Protein AF-A0A090MBR5-F1 (afdb_monomer)

InterPro domains:
  IPR000033 LDLR class B repeat [SM00135] (37-83)
  IPR011042 Six-bladed beta-propeller, TolB-like [G3DSA:2.120.10.30] (7-115)

Organism: NCBI:txid2594811

Foldseek 3Di:
DDDDDADKDKDWALQCVPPLQRWIFIWIAGPVRHDIGTQDIGDLQRWAAWDDDPQKIKTKGQGSDQQAQQIFIWMAGPNNHPIDTPGGGPDPPRHRWHHKDADVVVRDIDTDHDDDPPDPD

Secondary structure (DSSP, 8-state):
-----PPEEEEEE--GGGTTS--EEEEEEETTS-S-EEEEEEETT-EEEEEEETTEEEEEE--SSTTSS--EEEEEETTS-S-EEEE-TT-TT-SS---EEEEGGGTEEEE----------

Sequence (121 aa):
MGSLSLPRLYILDTGLINFPNQQGRIVSCNTDGSDLRTIFDNMSTMPDGIAIHNNYMYWTNMGPTFKSNDGSIERSRLDGSERTTIVESGIIGVHTPKQITIAPKSGKIYCACFYWEHGAG

Solvent-accessible surface area (backbone atoms only — not comparable to full-atom values): 6736 Å² total; per-residue (Å²): 132,82,81,79,79,69,65,70,43,78,48,72,41,36,27,63,93,43,62,87,66,27,44,6,33,34,34,34,21,34,77,88,64,48,78,72,41,80,54,44,68,72,32,53,38,30,40,57,14,66,40,75,58,97,71,28,37,37,36,19,19,18,17,70,45,93,85,48,60,48,4,32,30,36,33,20,35,82,80,46,50,76,65,44,75,79,38,63,58,64,47,86,83,38,20,35,23,31,58,41,46,73,42,75,94,76,75,43,76,49,65,48,49,55,82,77,78,80,67,97,121

Nearest PDB structures (foldseek):
  8jxc-assembly1_A  TM=8.218E-01  e=1.592E-03  Rattus norvegicus
  1u8e-assembly1_B  TM=6.214E-01  e=8.667E-02  Homo sapiens
  2jid-assembly1_A  TM=6.140E-01  e=1.343E-01  Homo sapiens
  8ze6-assembly1_B  TM=6.071E-01  e=1.499E-01  Manis javanica
  7ado-assembly1_A  TM=5.298E-01  e=6.223E-01  Homo sapiens

Radius of gyration: 15.78 Å; Cα contacts (8 Å, |Δi|>4): 285; chains: 1; bounding box: 29×32×64 Å

Structure (mmCIF, N/CA/C/O backbone):
data_AF-A0A090MBR5-F1
#
_entry.id   AF-A0A090MBR5-F1
#
loop_
_atom_site.group_PDB
_atom_site.id
_atom_site.type_symbol
_atom_site.label_atom_id
_atom_site.label_alt_id
_atom_site.label_comp_id
_atom_site.label_asym_id
_atom_site.label_entity_id
_atom_site.label_seq_id
_atom_site.pdbx_PDB_ins_code
_atom_site.Cartn_x
_atom_site.Cartn_y
_atom_site.Cartn_z
_atom_site.occupancy
_atom_site.B_iso_or_equiv
_atom_site.auth_seq_id
_atom_site.auth_comp_id
_atom_site.auth_asym_id
_atom_site.auth_atom_id
_atom_site.pdbx_PDB_model_num
ATOM 1 N N . MET A 1 1 ? -16.594 3.084 31.411 1.00 41.38 1 MET A N 1
ATOM 2 C CA . MET A 1 1 ? -17.271 3.187 30.100 1.00 41.38 1 MET A CA 1
ATOM 3 C C . MET A 1 1 ? -16.180 3.249 29.051 1.00 41.38 1 MET A C 1
ATOM 5 O O . MET A 1 1 ? -15.381 4.174 29.099 1.00 41.38 1 MET A O 1
ATOM 9 N N . GLY A 1 2 ? -16.040 2.208 28.228 1.00 47.28 2 GLY A N 1
ATOM 10 C CA . GLY A 1 2 ? -14.987 2.150 27.213 1.00 47.28 2 GLY A CA 1
ATOM 11 C C . GLY A 1 2 ? -15.259 3.180 26.123 1.00 47.28 2 GLY A C 1
ATOM 12 O O . GLY A 1 2 ? -16.377 3.243 25.620 1.00 47.28 2 GLY A O 1
ATOM 13 N N . SER A 1 3 ? -14.257 3.996 25.799 1.00 57.16 3 SER A N 1
ATOM 14 C CA . SER A 1 3 ? -14.283 4.846 24.609 1.00 57.16 3 SER A CA 1
ATOM 15 C C . SER A 1 3 ? -14.593 3.967 23.397 1.00 57.16 3 SER A C 1
ATOM 17 O O . SER A 1 3 ? -13.886 2.988 23.146 1.00 57.16 3 SER A O 1
ATOM 19 N N . LEU A 1 4 ? -15.675 4.272 22.682 1.00 60.56 4 LEU A N 1
ATOM 20 C CA . LEU A 1 4 ? -15.938 3.656 21.389 1.00 60.56 4 LEU A CA 1
ATOM 21 C C . LEU A 1 4 ? -14.818 4.110 20.449 1.00 60.56 4 LEU A C 1
ATOM 23 O O . LEU A 1 4 ? -14.760 5.275 20.067 1.00 60.56 4 LEU A O 1
ATOM 27 N N . SER A 1 5 ? -13.910 3.195 20.105 1.00 68.19 5 SER A N 1
ATOM 28 C CA . SER A 1 5 ? -12.945 3.410 19.029 1.00 68.19 5 SER A CA 1
ATOM 29 C C . SER A 1 5 ? -13.719 3.738 17.757 1.00 68.19 5 SER A C 1
ATOM 31 O O . SER A 1 5 ? -14.416 2.871 17.226 1.00 68.19 5 SER A O 1
ATOM 33 N N . LEU A 1 6 ? -13.596 4.971 17.264 1.00 78.38 6 LEU A N 1
ATOM 34 C CA . LEU A 1 6 ? -14.148 5.332 15.966 1.00 78.38 6 LEU A CA 1
ATOM 35 C C . LEU A 1 6 ? -13.506 4.457 14.877 1.00 78.38 6 LEU A C 1
ATOM 37 O O . LEU A 1 6 ? -12.318 4.124 14.972 1.00 78.38 6 LEU A O 1
ATOM 41 N N . PRO A 1 7 ? -14.262 4.079 13.831 1.00 90.50 7 PRO A N 1
ATOM 42 C CA . PRO A 1 7 ? -13.669 3.506 12.634 1.00 90.50 7 PRO A CA 1
ATOM 43 C C . PRO A 1 7 ? -12.607 4.455 12.075 1.00 90.50 7 PRO A C 1
ATOM 45 O O . PRO A 1 7 ? -12.790 5.679 12.089 1.00 90.50 7 PRO A O 1
ATOM 48 N N . ARG A 1 8 ? -11.512 3.884 11.570 1.00 94.12 8 ARG A N 1
ATOM 49 C CA . ARG A 1 8 ? -10.415 4.648 10.973 1.00 94.12 8 ARG A CA 1
ATOM 50 C C . ARG A 1 8 ? -10.489 4.621 9.451 1.00 94.12 8 ARG A C 1
ATOM 52 O O . ARG A 1 8 ? -10.763 3.579 8.858 1.00 94.12 8 ARG A O 1
ATOM 59 N N . LEU A 1 9 ? -10.213 5.763 8.836 1.00 96.56 9 LEU A N 1
ATOM 60 C CA . LEU A 1 9 ? -9.909 5.893 7.417 1.00 96.56 9 LEU A CA 1
ATOM 61 C C . LEU A 1 9 ? -8.429 5.588 7.197 1.00 96.56 9 LEU A C 1
ATOM 63 O O . LEU A 1 9 ? -7.598 5.958 8.023 1.00 96.56 9 LEU A O 1
ATOM 67 N N . TYR A 1 10 ? -8.112 4.957 6.070 1.00 97.69 10 TYR A N 1
ATOM 68 C CA . TYR A 1 10 ? -6.746 4.753 5.595 1.00 97.69 10 TYR A CA 1
ATOM 69 C C . TYR A 1 10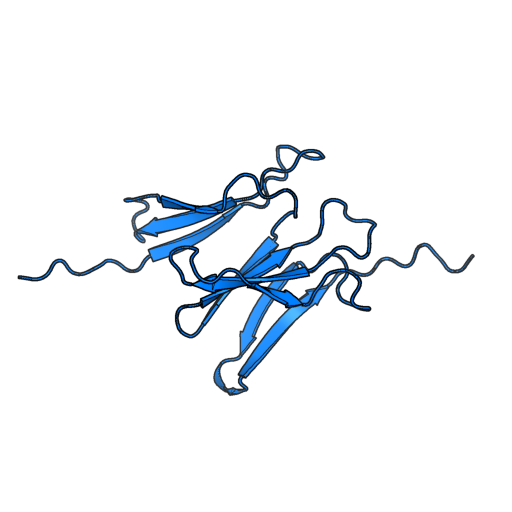 ? -6.614 5.453 4.253 1.00 97.69 10 TYR A C 1
ATOM 71 O O . TYR A 1 10 ? -7.416 5.222 3.349 1.00 97.69 10 TYR A O 1
ATOM 79 N N . ILE A 1 11 ? -5.636 6.342 4.157 1.00 98.12 11 ILE A N 1
ATOM 80 C CA . ILE A 1 11 ? -5.432 7.224 3.016 1.00 98.12 11 ILE A CA 1
ATOM 81 C C . ILE A 1 11 ? -4.040 6.938 2.478 1.00 98.12 11 ILE A C 1
ATOM 83 O O . ILE A 1 11 ? -3.061 6.962 3.225 1.00 98.12 11 ILE A O 1
ATOM 87 N N . LEU A 1 12 ? -3.973 6.667 1.183 1.00 98.56 12 LEU A N 1
ATOM 88 C CA . LEU A 1 12 ? -2.734 6.480 0.453 1.00 98.56 12 LEU A CA 1
ATOM 89 C C . LEU A 1 12 ? -2.518 7.711 -0.431 1.00 98.56 12 LEU A C 1
ATOM 91 O O . LEU A 1 12 ? -3.398 8.111 -1.191 1.00 98.56 12 LEU A O 1
ATOM 95 N N . ASP A 1 13 ? -1.351 8.321 -0.281 1.00 97.50 13 ASP A N 1
ATOM 96 C CA . ASP A 1 13 ? -0.867 9.449 -1.068 1.00 97.50 13 ASP A CA 1
ATOM 97 C C . ASP A 1 13 ? 0.312 8.956 -1.909 1.00 97.50 13 ASP A C 1
ATOM 99 O O . ASP A 1 13 ? 1.331 8.532 -1.367 1.00 97.50 13 ASP A O 1
ATOM 103 N N . THR A 1 14 ? 0.187 8.986 -3.235 1.00 97.00 14 THR A N 1
ATOM 104 C CA . THR A 1 14 ? 1.252 8.537 -4.145 1.00 97.00 14 THR A CA 1
ATOM 105 C C . THR A 1 14 ? 2.490 9.441 -4.086 1.00 97.00 14 THR A C 1
ATOM 107 O O . THR A 1 14 ? 3.578 9.027 -4.485 1.00 97.00 14 THR A O 1
ATOM 110 N N . GLY A 1 15 ? 2.360 10.681 -3.599 1.00 96.19 15 GLY A N 1
ATOM 111 C CA . GLY A 1 15 ? 3.475 11.623 -3.496 1.00 96.19 15 GLY A CA 1
ATOM 112 C C . GLY A 1 15 ? 3.959 12.165 -4.846 1.00 96.19 15 GLY A C 1
ATOM 113 O O . GLY A 1 15 ? 5.089 12.648 -4.943 1.00 96.19 15 GLY A O 1
ATOM 114 N N . LEU A 1 16 ? 3.120 12.102 -5.892 1.00 94.12 16 LEU A N 1
ATOM 115 C CA . LEU A 1 16 ? 3.464 12.523 -7.262 1.00 94.12 16 LEU A CA 1
ATOM 116 C C . LEU A 1 16 ? 3.797 14.008 -7.392 1.00 94.12 16 LEU A C 1
ATOM 118 O O . LEU A 1 16 ? 4.475 14.389 -8.342 1.00 94.12 16 LEU A O 1
ATOM 122 N N . ILE A 1 17 ? 3.371 14.840 -6.440 1.00 94.69 17 ILE A N 1
ATOM 123 C CA . ILE A 1 17 ? 3.723 16.265 -6.421 1.00 94.69 17 ILE A CA 1
ATOM 124 C C . ILE A 1 17 ? 5.246 16.488 -6.400 1.00 94.69 17 ILE A C 1
ATOM 126 O O . ILE A 1 17 ? 5.717 17.519 -6.867 1.00 94.69 17 ILE A O 1
ATOM 130 N N . ASN A 1 18 ? 6.013 15.503 -5.916 1.00 92.56 18 ASN A N 1
ATOM 131 C CA . ASN A 1 18 ? 7.472 15.549 -5.836 1.00 92.56 18 ASN A CA 1
ATOM 132 C C . ASN A 1 18 ? 8.178 14.780 -6.970 1.00 92.56 18 ASN A C 1
ATOM 134 O O . ASN A 1 18 ? 9.385 14.567 -6.891 1.00 92.56 18 ASN A O 1
ATOM 138 N N . PHE A 1 19 ? 7.468 14.330 -8.012 1.00 90.94 19 PHE A N 1
ATOM 139 C CA . PHE A 1 19 ? 8.058 13.557 -9.113 1.00 90.94 19 PHE A CA 1
ATOM 140 C C . PHE A 1 19 ? 9.244 14.305 -9.768 1.00 90.94 19 PHE A C 1
ATOM 142 O O . PHE A 1 19 ? 9.105 15.490 -10.076 1.00 90.94 19 PHE A O 1
ATOM 149 N N . PRO A 1 20 ? 10.403 13.654 -10.019 1.00 91.25 20 PRO A N 1
ATOM 150 C CA . PRO A 1 20 ? 10.676 12.211 -9.935 1.00 91.25 20 PRO A CA 1
ATOM 151 C C . PRO A 1 20 ? 11.173 11.715 -8.563 1.00 91.25 20 PRO A C 1
ATOM 153 O O . PRO A 1 20 ? 11.555 10.561 -8.448 1.00 91.25 20 PRO A O 1
ATOM 156 N N . ASN A 1 21 ? 11.188 12.562 -7.533 1.00 93.94 21 ASN A N 1
ATOM 157 C CA . ASN A 1 21 ? 11.560 12.213 -6.157 1.00 93.94 21 ASN A CA 1
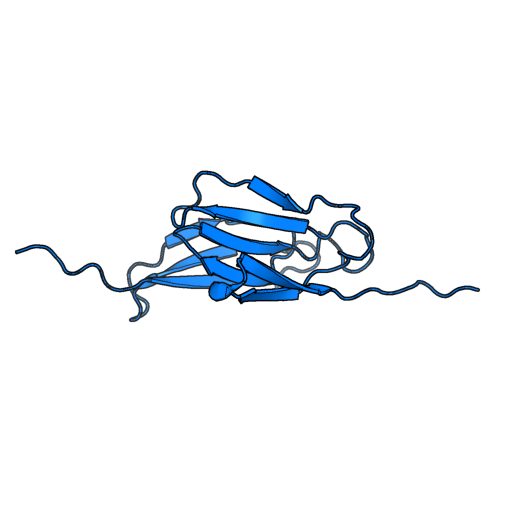ATOM 158 C C . ASN A 1 21 ? 10.298 12.008 -5.305 1.00 93.94 21 ASN A C 1
ATOM 160 O O . ASN A 1 21 ? 10.070 12.713 -4.315 1.00 93.94 21 ASN A O 1
ATOM 164 N N . GLN A 1 22 ? 9.430 11.098 -5.747 1.00 95.06 22 GLN A N 1
ATOM 165 C CA . GLN A 1 22 ? 8.136 10.855 -5.117 1.00 95.06 22 GLN A CA 1
ATOM 166 C C . GLN A 1 22 ? 8.342 10.433 -3.659 1.00 95.06 22 GLN A C 1
ATOM 168 O O . GLN A 1 22 ? 9.247 9.670 -3.327 1.00 95.06 22 GLN A O 1
AT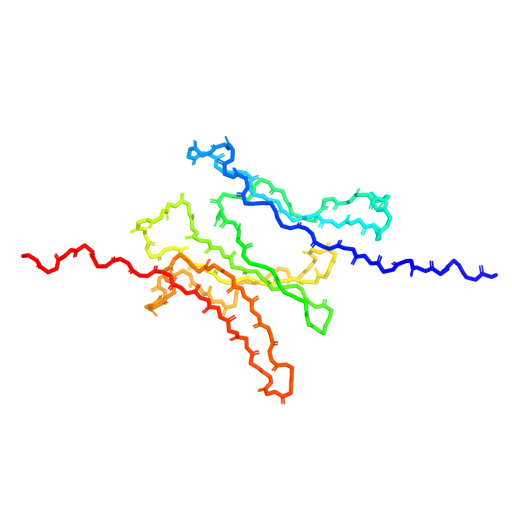OM 173 N N . GLN A 1 23 ? 7.484 10.952 -2.790 1.00 96.50 23 GLN A N 1
ATOM 174 C CA . GLN A 1 23 ? 7.493 10.673 -1.355 1.00 96.50 23 GLN A CA 1
ATOM 175 C C . GLN A 1 23 ? 6.087 10.235 -0.970 1.00 96.50 23 GLN A C 1
ATOM 177 O O . GLN A 1 23 ? 5.311 11.004 -0.405 1.00 96.50 23 GLN A O 1
ATOM 182 N N . GLY A 1 24 ? 5.728 9.027 -1.398 1.00 97.69 24 GLY A N 1
ATOM 183 C CA . GLY A 1 24 ? 4.430 8.436 -1.113 1.00 97.69 24 GLY A CA 1
ATOM 184 C C . GLY A 1 24 ? 4.270 8.117 0.369 1.00 97.69 24 GLY A C 1
ATOM 185 O O . GLY A 1 24 ? 5.250 7.950 1.100 1.00 97.69 24 GLY A O 1
ATOM 186 N N . ARG A 1 25 ? 3.023 8.063 0.830 1.00 98.38 25 ARG A N 1
ATOM 187 C CA . ARG A 1 25 ? 2.683 7.899 2.244 1.00 98.38 25 ARG A CA 1
ATOM 188 C C . ARG A 1 25 ? 1.406 7.098 2.403 1.00 98.38 25 ARG A C 1
ATOM 190 O O . ARG A 1 25 ? 0.506 7.166 1.569 1.00 98.38 25 ARG A O 1
ATOM 197 N N . ILE A 1 26 ? 1.303 6.402 3.527 1.00 98.62 26 ILE A N 1
ATOM 198 C CA . ILE A 1 26 ? 0.053 5.810 3.996 1.00 98.62 26 ILE A CA 1
ATOM 199 C C . ILE A 1 26 ? -0.211 6.365 5.392 1.00 98.62 26 ILE A C 1
ATOM 201 O O . ILE A 1 26 ? 0.616 6.232 6.298 1.00 98.62 26 ILE A O 1
ATOM 205 N N . VAL A 1 27 ? -1.367 6.995 5.565 1.00 98.56 27 VAL A N 1
ATOM 206 C CA . VAL A 1 27 ? -1.798 7.613 6.823 1.00 98.56 27 VAL A CA 1
ATOM 207 C C . VAL A 1 27 ? -3.160 7.065 7.243 1.00 98.56 27 VAL A C 1
ATOM 209 O O . VAL A 1 27 ? -3.912 6.540 6.423 1.00 98.56 27 VAL A O 1
ATOM 212 N N . SER A 1 28 ? -3.498 7.192 8.525 1.00 98.00 28 SER A N 1
ATOM 213 C CA . SER A 1 28 ? -4.843 6.907 9.026 1.00 98.00 28 SER A CA 1
ATOM 214 C C . SER A 1 28 ? -5.369 8.018 9.913 1.00 98.00 28 SER A C 1
ATOM 216 O O . SER A 1 28 ? -4.613 8.625 10.662 1.00 98.00 28 SER A O 1
ATOM 218 N N . CYS A 1 29 ? -6.671 8.242 9.894 1.00 97.38 29 CYS A N 1
ATOM 219 C CA . CYS A 1 29 ? -7.353 9.162 10.799 1.00 97.38 29 CYS A CA 1
ATOM 220 C C . CYS A 1 29 ? -8.697 8.568 11.217 1.00 97.38 29 CYS A C 1
ATOM 222 O O . CYS A 1 29 ? -9.138 7.555 10.672 1.00 97.38 29 CYS A O 1
ATOM 224 N N . ASN A 1 30 ? -9.356 9.175 12.194 1.00 96.62 30 ASN A N 1
ATOM 225 C CA . ASN A 1 30 ? -10.759 8.895 12.461 1.00 96.62 30 ASN A CA 1
ATOM 226 C C . ASN A 1 30 ? -11.623 9.326 11.265 1.00 96.62 30 ASN A C 1
ATOM 228 O O . ASN A 1 30 ? -11.225 10.146 10.439 1.00 96.62 30 ASN A O 1
ATOM 232 N N . THR A 1 31 ? -12.836 8.786 11.179 1.00 95.31 31 THR A N 1
ATOM 233 C CA . THR A 1 31 ? -13.796 9.110 10.105 1.00 95.31 31 THR A CA 1
ATOM 234 C C . THR A 1 31 ? -14.251 10.572 10.071 1.00 95.31 31 THR A C 1
ATOM 236 O O . THR A 1 31 ? -14.736 11.022 9.039 1.00 95.31 31 THR A O 1
ATOM 239 N N . ASP A 1 32 ? -14.048 11.326 11.152 1.00 94.31 32 ASP A N 1
ATOM 240 C CA . ASP A 1 32 ? -14.253 12.779 11.221 1.00 94.31 32 ASP A CA 1
ATOM 241 C C . ASP A 1 32 ? -13.000 13.599 10.838 1.00 94.31 32 ASP A C 1
ATOM 243 O O . ASP A 1 32 ? -13.017 14.826 10.897 1.00 94.31 32 ASP A O 1
ATOM 247 N N . GLY A 1 33 ? -11.907 12.932 10.451 1.00 95.38 33 GLY A N 1
ATOM 248 C CA . GLY A 1 33 ? -10.626 13.542 10.096 1.00 95.38 33 GLY A CA 1
ATOM 249 C C . GLY A 1 33 ? -9.681 13.805 11.275 1.00 95.38 33 GLY A C 1
ATOM 250 O O . GLY A 1 33 ? -8.539 14.202 11.047 1.00 95.38 33 GLY A O 1
ATOM 251 N N . SER A 1 34 ? -10.103 13.570 12.521 1.00 96.00 34 SER A N 1
ATOM 252 C CA . SER A 1 34 ? -9.255 13.743 13.710 1.00 96.00 34 SER A CA 1
ATOM 253 C C . SER A 1 34 ? -8.229 12.612 13.882 1.00 96.00 34 SER A C 1
ATOM 255 O O . SER A 1 34 ? -8.311 11.574 13.227 1.00 96.00 34 SER A O 1
ATOM 257 N N . ASP A 1 35 ? -7.252 12.795 14.781 1.00 95.75 35 ASP A N 1
ATOM 258 C CA . ASP A 1 35 ? -6.253 11.767 15.132 1.00 95.75 35 ASP A CA 1
ATOM 259 C C . ASP A 1 35 ? -5.505 11.200 13.907 1.00 95.75 35 ASP A C 1
ATOM 261 O O . ASP A 1 35 ? -5.426 9.985 13.708 1.00 95.75 35 ASP A O 1
ATOM 265 N N . LEU A 1 36 ? -4.987 12.094 13.056 1.00 97.44 36 LEU A N 1
ATOM 266 C CA . LEU A 1 36 ? -4.156 11.733 11.909 1.00 97.44 36 LEU A CA 1
ATOM 267 C C . LEU A 1 36 ? -2.835 11.107 12.381 1.00 97.44 36 LEU A C 1
ATOM 269 O O . LEU A 1 36 ? -2.100 11.691 13.175 1.00 97.44 36 LEU A O 1
ATOM 273 N N . ARG A 1 37 ? -2.519 9.927 11.854 1.00 97.50 37 ARG A N 1
ATOM 274 C CA . ARG A 1 37 ? -1.325 9.144 12.168 1.00 97.50 37 ARG A CA 1
ATOM 275 C C . ARG A 1 37 ? -0.655 8.687 10.888 1.00 97.50 37 ARG A C 1
ATOM 277 O O . ARG A 1 37 ? -1.293 8.064 10.039 1.00 97.50 37 ARG A O 1
ATOM 284 N N . THR A 1 38 ? 0.639 8.940 10.783 1.00 98.38 38 THR A N 1
ATOM 285 C CA . THR A 1 38 ? 1.468 8.389 9.713 1.00 98.38 38 THR A CA 1
ATOM 286 C C . THR A 1 38 ? 1.773 6.927 10.003 1.00 98.38 38 THR A C 1
ATOM 288 O O . THR A 1 38 ? 2.208 6.603 11.106 1.00 98.38 38 THR A O 1
ATOM 291 N N . ILE A 1 39 ? 1.536 6.050 9.025 1.00 98.50 39 ILE A N 1
ATOM 292 C CA . ILE A 1 39 ? 1.879 4.626 9.117 1.00 98.50 39 ILE A CA 1
ATOM 293 C C . ILE A 1 39 ? 3.147 4.344 8.312 1.00 98.50 39 ILE A C 1
ATOM 295 O O . ILE A 1 39 ? 4.094 3.756 8.826 1.00 98.50 39 ILE A O 1
ATOM 299 N N . PHE A 1 40 ? 3.183 4.827 7.070 1.00 98.56 40 PHE A N 1
ATOM 300 C CA . PHE A 1 40 ? 4.375 4.827 6.229 1.00 98.56 40 PHE A CA 1
ATOM 301 C C . PHE A 1 40 ? 4.591 6.213 5.630 1.00 98.56 40 PHE A C 1
ATOM 303 O O . PHE A 1 40 ? 3.630 6.895 5.271 1.00 98.56 40 PHE A O 1
ATOM 310 N N . ASP A 1 41 ? 5.856 6.604 5.514 1.00 97.88 41 ASP A N 1
ATOM 311 C CA . ASP A 1 41 ? 6.286 7.894 4.979 1.00 97.88 41 ASP A CA 1
ATOM 312 C C . ASP A 1 41 ? 7.461 7.711 4.010 1.00 97.88 41 ASP A C 1
ATOM 314 O O . ASP A 1 41 ? 8.119 6.667 4.028 1.00 97.88 41 ASP A O 1
ATOM 318 N N . ASN A 1 42 ? 7.746 8.733 3.199 1.00 96.75 42 ASN A N 1
ATOM 319 C CA . ASN A 1 42 ? 8.894 8.800 2.288 1.00 96.75 42 ASN A CA 1
ATOM 320 C C . ASN A 1 42 ? 9.039 7.576 1.361 1.00 96.75 42 ASN A C 1
ATOM 322 O O . ASN A 1 42 ? 10.145 7.112 1.082 1.00 96.75 42 ASN A O 1
ATOM 326 N N . MET A 1 43 ? 7.922 7.027 0.881 1.00 97.19 43 MET A N 1
ATOM 327 C CA . MET A 1 43 ? 7.916 5.866 -0.007 1.00 97.19 43 MET A CA 1
ATOM 328 C C . MET A 1 43 ? 8.283 6.285 -1.435 1.00 97.19 43 MET A C 1
ATOM 330 O O . MET A 1 43 ? 7.500 6.941 -2.120 1.00 97.19 43 MET A O 1
ATOM 334 N N . SER A 1 44 ? 9.445 5.847 -1.915 1.00 95.81 44 SER A N 1
ATOM 335 C CA . SER A 1 44 ? 9.913 6.081 -3.292 1.00 95.81 44 SER A CA 1
ATOM 336 C C . SER A 1 44 ? 9.314 5.118 -4.325 1.00 95.81 44 SER A C 1
ATOM 338 O O . SER A 1 44 ? 9.623 5.190 -5.509 1.00 95.81 44 SER A O 1
ATOM 340 N N . THR A 1 45 ? 8.461 4.193 -3.886 1.00 95.56 45 THR A N 1
ATOM 341 C CA . THR A 1 45 ? 7.886 3.115 -4.704 1.00 95.56 45 THR A CA 1
ATOM 342 C C . THR A 1 45 ? 6.585 3.505 -5.401 1.00 95.56 45 THR A C 1
ATOM 344 O O . THR A 1 45 ? 5.979 2.667 -6.069 1.00 95.56 45 THR A O 1
ATOM 347 N N . MET A 1 46 ? 6.159 4.764 -5.242 1.00 96.31 46 MET A N 1
ATOM 348 C CA . MET A 1 46 ? 4.965 5.327 -5.867 1.00 96.31 46 MET A CA 1
ATOM 349 C C . MET A 1 46 ? 3.714 4.466 -5.582 1.00 96.31 46 MET A C 1
ATOM 351 O O . MET A 1 46 ? 3.176 3.826 -6.493 1.00 96.31 46 MET A O 1
ATOM 355 N N . PRO A 1 47 ? 3.276 4.391 -4.307 1.00 97.62 47 PRO A N 1
ATOM 356 C CA . PRO A 1 47 ? 2.110 3.600 -3.930 1.00 97.62 47 PRO A CA 1
ATOM 357 C C . PRO A 1 47 ? 0.848 4.145 -4.619 1.00 97.62 47 PRO A C 1
ATOM 359 O O . PRO A 1 47 ? 0.709 5.361 -4.750 1.00 97.62 47 PRO A O 1
ATOM 362 N N . ASP A 1 48 ? -0.078 3.285 -5.054 1.00 97.00 48 ASP A N 1
ATOM 363 C CA . ASP A 1 48 ? -1.286 3.703 -5.802 1.00 97.00 48 ASP A CA 1
ATOM 364 C C . ASP A 1 48 ? -2.586 3.192 -5.147 1.00 97.00 48 ASP A C 1
ATOM 366 O O . ASP A 1 48 ? -3.263 3.922 -4.422 1.00 97.00 48 ASP A O 1
ATOM 370 N N . GLY A 1 49 ? -2.928 1.917 -5.334 1.00 97.62 49 GLY A N 1
ATOM 371 C CA . GLY A 1 49 ? -4.144 1.331 -4.770 1.00 97.62 49 GLY A CA 1
ATOM 372 C C . GLY A 1 49 ? -3.933 0.794 -3.356 1.00 97.62 49 GLY A C 1
ATOM 373 O O . GLY A 1 49 ? -2.895 0.198 -3.089 1.00 97.62 49 GLY A O 1
ATOM 374 N N . ILE A 1 50 ? -4.942 0.901 -2.480 1.00 98.38 50 ILE A N 1
ATOM 375 C CA . ILE A 1 50 ? -4.971 0.260 -1.151 1.00 98.38 50 ILE A CA 1
ATOM 376 C C . ILE A 1 50 ? -6.299 -0.471 -0.901 1.00 98.38 50 ILE A C 1
ATOM 378 O O . ILE A 1 50 ? -7.368 0.009 -1.276 1.00 98.38 50 ILE A O 1
ATOM 382 N N . ALA A 1 51 ? -6.244 -1.625 -0.237 1.00 97.88 51 ALA A N 1
ATOM 383 C CA . ALA A 1 51 ? -7.410 -2.367 0.235 1.00 97.88 51 ALA A CA 1
ATOM 384 C C . ALA A 1 51 ? -7.142 -3.027 1.597 1.00 97.88 51 ALA A C 1
ATOM 386 O O . ALA A 1 51 ? -6.006 -3.368 1.916 1.00 97.88 51 ALA A O 1
ATOM 387 N N . ILE A 1 52 ? -8.190 -3.234 2.401 1.00 96.56 52 ILE A N 1
ATOM 388 C CA . ILE A 1 52 ? -8.088 -3.831 3.743 1.00 96.56 52 ILE A CA 1
ATOM 389 C C . ILE A 1 52 ? -8.862 -5.145 3.804 1.00 96.56 52 ILE A C 1
ATOM 391 O O . ILE A 1 52 ? -10.022 -5.217 3.396 1.00 96.56 52 ILE A O 1
ATOM 395 N N . HIS A 1 53 ? -8.240 -6.181 4.366 1.00 95.75 53 HIS A N 1
ATOM 396 C CA . HIS A 1 53 ? -8.891 -7.456 4.659 1.00 95.75 53 HIS A CA 1
ATOM 397 C C . HIS A 1 53 ? -8.216 -8.166 5.835 1.00 95.75 53 HIS A C 1
ATOM 399 O O . HIS A 1 53 ? -6.991 -8.230 5.905 1.00 95.75 53 HIS A O 1
ATOM 405 N N . ASN A 1 54 ? -9.018 -8.716 6.754 1.00 93.62 54 ASN A N 1
ATOM 406 C CA . ASN A 1 54 ? -8.564 -9.476 7.928 1.00 93.62 54 ASN A CA 1
ATOM 407 C C . ASN A 1 54 ? -7.440 -8.785 8.727 1.00 93.62 54 ASN A C 1
ATOM 409 O O . ASN A 1 54 ? -6.448 -9.416 9.076 1.00 93.62 54 ASN A O 1
ATOM 413 N N . ASN A 1 55 ? -7.600 -7.488 9.017 1.00 94.31 55 ASN A N 1
ATOM 414 C CA . ASN A 1 55 ? -6.638 -6.673 9.777 1.00 94.31 55 ASN A CA 1
ATOM 415 C C . ASN A 1 55 ? -5.268 -6.457 9.095 1.00 94.31 55 ASN A C 1
ATOM 417 O O . ASN A 1 55 ? -4.311 -6.033 9.746 1.00 94.31 55 ASN A O 1
ATOM 421 N N . TYR A 1 56 ? -5.188 -6.697 7.786 1.00 97.31 56 TYR A N 1
ATOM 422 C CA . TYR A 1 56 ? -4.066 -6.297 6.944 1.00 97.31 56 TYR A CA 1
ATOM 423 C C . TYR A 1 56 ? -4.517 -5.249 5.930 1.00 97.31 56 TYR A C 1
ATOM 425 O O . TYR A 1 56 ? -5.619 -5.339 5.381 1.00 97.31 56 TYR A O 1
ATOM 433 N N . MET A 1 57 ? -3.644 -4.284 5.663 1.00 98.06 57 MET A N 1
ATOM 434 C CA . MET A 1 57 ? -3.701 -3.453 4.468 1.00 98.06 57 MET A CA 1
ATOM 435 C C . MET A 1 57 ? -2.814 -4.058 3.386 1.00 98.06 57 MET A C 1
ATOM 437 O O . MET A 1 57 ? -1.751 -4.596 3.682 1.00 98.06 57 MET A O 1
ATOM 441 N N . TYR A 1 58 ? -3.270 -3.955 2.147 1.00 98.44 58 TYR A N 1
ATOM 442 C CA . TYR A 1 58 ? -2.598 -4.399 0.936 1.00 98.44 58 TYR A CA 1
ATOM 443 C C . TYR A 1 58 ? -2.524 -3.205 0.003 1.00 98.44 58 TYR A C 1
ATOM 445 O O . TYR A 1 58 ? -3.550 -2.556 -0.209 1.00 98.44 58 TYR A O 1
ATOM 453 N N . TRP A 1 59 ? -1.359 -2.919 -0.562 1.00 98.62 59 TRP A N 1
ATOM 454 C CA . TRP A 1 59 ? -1.218 -1.832 -1.521 1.00 98.62 59 TRP A CA 1
ATOM 455 C C . TRP A 1 59 ? -0.326 -2.216 -2.688 1.00 98.62 59 TRP A C 1
ATOM 457 O O . TRP A 1 59 ? 0.51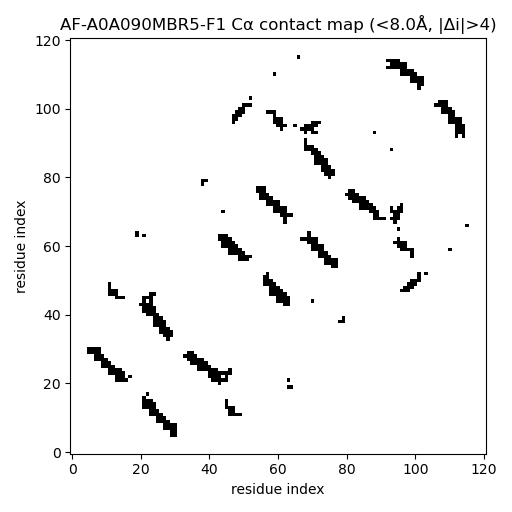5 -3.112 -2.598 1.00 98.62 59 TRP A O 1
ATOM 467 N N . THR A 1 60 ? -0.541 -1.531 -3.801 1.00 98.25 60 THR A N 1
ATOM 468 C CA . THR A 1 60 ? 0.293 -1.641 -4.992 1.00 98.25 60 THR A CA 1
ATOM 469 C C . THR A 1 60 ? 1.342 -0.549 -4.995 1.00 98.25 60 THR A C 1
ATOM 471 O O . THR A 1 60 ? 1.097 0.574 -4.553 1.00 98.25 60 THR A O 1
ATOM 474 N N . ASN A 1 61 ? 2.515 -0.889 -5.509 1.00 97.69 61 ASN A N 1
ATOM 475 C CA . ASN A 1 61 ? 3.605 0.030 -5.767 1.00 97.69 61 ASN A CA 1
ATOM 476 C C . ASN A 1 61 ? 3.845 0.061 -7.269 1.00 97.69 61 ASN A C 1
ATOM 478 O O . ASN A 1 61 ? 4.176 -0.970 -7.858 1.00 97.69 61 ASN A O 1
ATOM 482 N N . MET A 1 62 ? 3.713 1.229 -7.890 1.00 95.75 62 MET A N 1
ATOM 483 C CA . MET A 1 62 ? 3.964 1.349 -9.323 1.00 95.75 62 MET A CA 1
ATOM 484 C C . MET A 1 62 ? 5.450 1.241 -9.691 1.00 95.75 62 MET A C 1
ATOM 486 O O . MET A 1 62 ? 5.741 0.984 -10.856 1.00 95.75 62 MET A O 1
ATOM 490 N N . GLY A 1 63 ? 6.349 1.427 -8.721 1.00 92.88 63 GLY A N 1
ATOM 491 C CA . GLY A 1 63 ? 7.798 1.466 -8.909 1.00 92.88 63 GLY A CA 1
ATOM 492 C C . GLY A 1 63 ? 8.351 2.902 -8.951 1.00 92.88 63 GLY A C 1
ATOM 493 O O . GLY A 1 63 ? 7.587 3.854 -9.116 1.00 92.88 63 GLY A O 1
ATOM 494 N N . PRO A 1 64 ? 9.674 3.103 -8.796 1.00 89.81 64 PRO A N 1
ATOM 495 C CA . PRO A 1 64 ? 10.310 4.425 -8.882 1.00 89.81 64 PRO A CA 1
ATOM 496 C C . PRO A 1 64 ? 10.100 5.149 -10.221 1.00 89.81 64 PRO A C 1
ATOM 498 O O . PRO A 1 64 ? 10.174 6.379 -10.297 1.00 89.81 64 PRO A O 1
ATOM 501 N N . THR A 1 65 ? 9.855 4.400 -11.302 1.00 88.19 65 THR A N 1
ATOM 502 C CA . THR A 1 65 ? 9.583 4.951 -12.634 1.00 88.19 65 THR A CA 1
ATOM 503 C C . THR A 1 65 ? 8.446 4.196 -13.317 1.00 88.19 65 THR A C 1
ATOM 505 O O . THR A 1 65 ? 8.240 3.017 -13.071 1.00 88.19 65 THR A O 1
ATOM 508 N N . PHE A 1 66 ? 7.752 4.836 -14.261 1.00 87.44 66 PHE A N 1
ATOM 509 C CA . PHE A 1 66 ? 6.676 4.188 -15.027 1.00 87.44 66 PHE A CA 1
ATOM 510 C C . PHE A 1 66 ? 7.159 3.229 -16.133 1.00 87.44 66 PHE A C 1
ATOM 512 O O . PHE A 1 66 ? 6.339 2.729 -16.899 1.00 87.44 66 PHE A O 1
ATOM 519 N N . LYS A 1 67 ? 8.476 3.050 -16.301 1.00 85.44 67 LYS A N 1
ATOM 520 C CA . LYS A 1 67 ? 9.072 2.366 -17.466 1.00 85.44 67 LYS A CA 1
ATOM 521 C C . LYS A 1 67 ? 9.702 1.019 -17.132 1.00 85.44 67 LYS A C 1
ATOM 523 O O . LYS A 1 67 ? 10.014 0.256 -18.041 1.00 85.44 67 LYS A O 1
ATOM 528 N N . SER A 1 68 ? 9.927 0.757 -15.853 1.00 87.75 68 SER A N 1
ATOM 529 C CA . SER A 1 68 ? 10.646 -0.419 -15.384 1.00 87.75 68 SER A CA 1
ATOM 530 C C . SER A 1 68 ? 9.678 -1.504 -14.923 1.00 87.75 68 SER A C 1
ATOM 532 O O . SER A 1 68 ? 8.548 -1.236 -14.518 1.00 87.75 68 SER A O 1
ATOM 534 N N . ASN A 1 69 ? 10.140 -2.753 -14.960 1.00 89.88 69 ASN A N 1
ATOM 535 C CA . ASN A 1 69 ? 9.439 -3.884 -14.355 1.00 89.88 69 ASN A CA 1
ATOM 536 C C . ASN A 1 69 ? 9.738 -3.968 -12.847 1.00 89.88 69 ASN A C 1
ATOM 538 O O . ASN A 1 69 ? 10.248 -4.972 -12.354 1.00 89.88 69 ASN A O 1
ATOM 542 N N . ASP A 1 70 ? 9.510 -2.877 -12.125 1.00 92.69 70 ASP A N 1
ATOM 543 C CA . ASP A 1 70 ? 9.800 -2.738 -10.693 1.00 92.69 70 ASP A CA 1
ATOM 544 C C . ASP A 1 70 ? 8.538 -2.501 -9.850 1.00 92.69 70 ASP A C 1
ATOM 546 O O . ASP A 1 70 ? 8.625 -2.155 -8.671 1.00 92.69 70 ASP A O 1
ATOM 550 N N . GLY A 1 71 ? 7.368 -2.757 -10.443 1.00 95.19 71 GLY A N 1
ATOM 551 C CA . GLY A 1 71 ? 6.098 -2.802 -9.734 1.00 95.19 71 GLY A CA 1
ATOM 552 C C . GLY A 1 71 ? 6.050 -3.951 -8.727 1.00 95.19 71 GLY A C 1
ATOM 553 O O . GLY A 1 71 ? 6.590 -5.028 -8.968 1.00 95.19 71 GLY A O 1
ATOM 554 N N . SER A 1 72 ? 5.397 -3.728 -7.589 1.00 97.12 72 SER A N 1
ATOM 555 C CA . SER A 1 72 ? 5.261 -4.730 -6.528 1.00 97.12 72 SER A CA 1
ATOM 556 C C . SER A 1 72 ? 3.926 -4.602 -5.799 1.00 97.12 72 SER A C 1
ATOM 558 O O . SER A 1 72 ? 3.188 -3.625 -5.965 1.00 97.12 72 SER A O 1
ATOM 560 N N . ILE A 1 73 ? 3.594 -5.605 -4.988 1.00 98.06 73 ILE A N 1
ATOM 561 C CA . ILE A 1 73 ? 2.452 -5.557 -4.072 1.00 98.06 73 ILE A CA 1
ATOM 562 C C . ILE A 1 73 ? 2.950 -5.911 -2.683 1.00 98.06 73 ILE A C 1
ATOM 564 O O . ILE A 1 73 ? 3.628 -6.922 -2.483 1.00 98.06 73 ILE A O 1
ATOM 568 N N . GLU A 1 74 ? 2.572 -5.098 -1.712 1.00 98.50 74 GLU A N 1
ATOM 569 C CA . GLU A 1 74 ? 2.964 -5.260 -0.323 1.00 98.50 74 GLU A CA 1
ATOM 570 C C . GLU A 1 74 ? 1.740 -5.320 0.588 1.00 98.50 74 GLU A C 1
ATOM 572 O O . GLU A 1 74 ? 0.624 -4.941 0.215 1.00 98.50 74 GLU A O 1
ATOM 577 N N . ARG A 1 75 ? 1.953 -5.824 1.803 1.00 98.44 75 ARG A N 1
ATOM 578 C CA . ARG A 1 75 ? 0.969 -5.795 2.881 1.00 98.44 75 ARG A CA 1
ATOM 579 C C . ARG A 1 75 ? 1.617 -5.481 4.220 1.00 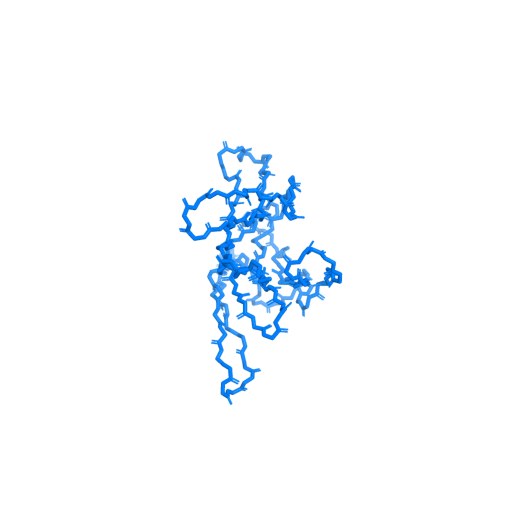98.44 75 ARG A C 1
ATOM 581 O O . ARG A 1 75 ? 2.810 -5.707 4.395 1.00 98.44 75 ARG A O 1
ATOM 588 N N . SER A 1 76 ? 0.812 -5.073 5.190 1.00 98.75 76 SER A N 1
ATOM 589 C CA . SER A 1 76 ? 1.191 -4.960 6.605 1.00 98.75 76 SER A CA 1
ATOM 590 C C . SER A 1 76 ? -0.055 -4.947 7.491 1.00 98.75 76 SER A C 1
ATOM 592 O O . SER A 1 76 ? -1.181 -4.824 6.995 1.00 98.75 76 SER A O 1
ATOM 594 N N . ARG A 1 77 ? 0.113 -5.097 8.808 1.00 98.44 77 ARG A N 1
ATOM 595 C CA . ARG A 1 77 ? -0.958 -4.803 9.769 1.00 98.44 77 ARG A CA 1
ATOM 596 C C . ARG A 1 77 ? -1.338 -3.331 9.698 1.00 98.44 77 ARG A C 1
ATOM 598 O O . ARG A 1 77 ? -0.544 -2.486 9.309 1.00 98.44 77 ARG A O 1
ATOM 605 N N . LEU A 1 78 ? -2.542 -3.016 10.158 1.00 97.56 78 LEU A N 1
ATOM 606 C CA . LEU A 1 78 ? -3.098 -1.660 10.162 1.00 97.56 78 LEU A CA 1
ATOM 607 C C . LEU A 1 78 ? -2.292 -0.605 10.952 1.00 97.56 78 LEU A C 1
ATOM 609 O O . LEU A 1 78 ? -2.539 0.587 10.785 1.00 97.56 78 LEU A O 1
ATOM 613 N N . ASP A 1 79 ? -1.355 -1.019 11.803 1.00 96.19 79 ASP A N 1
ATOM 614 C CA . ASP A 1 79 ? -0.422 -0.154 12.539 1.00 96.19 79 ASP A CA 1
ATOM 615 C C . ASP A 1 79 ? 0.959 -0.025 11.864 1.00 96.19 79 ASP A C 1
ATOM 617 O O . ASP A 1 79 ? 1.838 0.654 12.387 1.00 96.19 79 ASP A O 1
ATOM 621 N N . GLY A 1 80 ? 1.154 -0.664 10.706 1.00 98.00 80 GLY A N 1
ATOM 622 C CA . GLY A 1 80 ? 2.409 -0.681 9.953 1.00 98.00 80 GLY A CA 1
ATOM 623 C C . GLY A 1 80 ? 3.348 -1.838 10.301 1.00 98.00 80 GLY A C 1
ATOM 624 O O . GLY A 1 80 ? 4.334 -2.047 9.592 1.00 98.00 80 GLY A O 1
ATOM 625 N N . SER A 1 81 ? 3.050 -2.625 11.338 1.00 98.38 81 SER A N 1
ATOM 626 C CA . SER A 1 81 ? 3.841 -3.810 11.683 1.00 98.38 81 SER A CA 1
ATOM 627 C C . SER A 1 81 ? 3.642 -4.953 10.677 1.00 98.38 81 SER A C 1
ATOM 629 O O . SER A 1 81 ? 2.711 -4.946 9.873 1.00 98.38 81 SER A O 1
ATOM 631 N N . GLU A 1 82 ? 4.536 -5.947 10.689 1.00 98.12 82 GLU A N 1
ATOM 632 C CA . GLU A 1 82 ? 4.493 -7.102 9.770 1.00 98.12 82 GLU A CA 1
ATOM 633 C C . GLU A 1 82 ? 4.435 -6.712 8.276 1.00 98.12 82 GLU A C 1
ATOM 635 O O . GLU A 1 82 ? 3.741 -7.345 7.477 1.00 98.12 82 GLU A O 1
ATOM 640 N N . ARG A 1 83 ? 5.160 -5.654 7.885 1.00 98.38 83 ARG A N 1
ATOM 641 C CA . ARG A 1 83 ? 5.322 -5.287 6.474 1.00 98.38 83 ARG A CA 1
ATOM 642 C C . ARG A 1 83 ? 5.998 -6.418 5.699 1.00 98.38 83 ARG A C 1
ATOM 644 O O . ARG A 1 83 ? 7.015 -6.955 6.130 1.00 98.38 83 ARG A O 1
ATOM 651 N N . THR A 1 84 ? 5.421 -6.813 4.571 1.00 98.31 84 THR A N 1
ATOM 652 C CA . THR A 1 84 ? 5.909 -7.916 3.734 1.00 98.31 84 THR A CA 1
ATOM 653 C C . THR A 1 84 ? 5.544 -7.675 2.275 1.00 98.31 84 THR A C 1
ATOM 655 O O . THR A 1 84 ? 4.394 -7.352 1.967 1.00 98.31 84 THR A O 1
ATOM 658 N N . THR A 1 85 ? 6.498 -7.904 1.375 1.00 98.19 85 THR A N 1
ATOM 659 C CA . THR A 1 85 ? 6.247 -7.990 -0.066 1.00 98.19 85 THR A CA 1
ATOM 660 C C . THR A 1 85 ? 5.560 -9.313 -0.388 1.00 98.19 85 THR A C 1
ATOM 662 O O . THR A 1 85 ? 6.033 -10.377 -0.001 1.00 98.19 85 THR A O 1
ATOM 665 N N . ILE A 1 86 ? 4.402 -9.254 -1.049 1.00 97.06 86 ILE A N 1
ATOM 666 C CA . ILE A 1 86 ? 3.615 -10.441 -1.431 1.00 97.06 86 ILE A CA 1
ATOM 667 C C . ILE A 1 86 ? 3.654 -10.720 -2.932 1.00 97.06 86 ILE A C 1
ATOM 669 O O . ILE A 1 86 ? 3.374 -11.839 -3.354 1.00 97.06 86 ILE A O 1
ATOM 673 N N . VAL A 1 87 ? 4.011 -9.714 -3.729 1.00 96.94 87 VAL A N 1
ATOM 674 C CA . VAL A 1 87 ? 4.400 -9.860 -5.130 1.00 96.94 87 VAL A CA 1
ATOM 675 C C . VAL A 1 87 ? 5.669 -9.045 -5.320 1.00 96.94 87 VAL A C 1
ATOM 677 O O . VAL A 1 87 ? 5.637 -7.823 -5.176 1.00 96.94 87 VAL A O 1
ATOM 680 N N . GLU A 1 88 ? 6.772 -9.739 -5.585 1.00 96.81 88 GLU A N 1
ATOM 681 C CA . GLU A 1 88 ? 8.092 -9.137 -5.782 1.00 96.81 88 GLU A CA 1
ATOM 682 C C . GLU A 1 88 ? 8.165 -8.326 -7.080 1.00 96.81 88 GLU A C 1
ATOM 684 O O . GLU A 1 88 ? 7.362 -8.510 -8.000 1.00 96.81 88 GLU A O 1
ATOM 689 N N . SER A 1 89 ? 9.160 -7.445 -7.166 1.00 95.19 89 SER A N 1
ATOM 690 C CA . SER A 1 89 ? 9.500 -6.774 -8.419 1.00 95.19 89 SER A CA 1
ATOM 691 C C . SER A 1 89 ? 9.995 -7.768 -9.476 1.00 95.19 89 SER A C 1
ATOM 693 O O . SER A 1 89 ? 10.451 -8.872 -9.172 1.00 95.19 89 SER A O 1
ATOM 695 N N . GLY A 1 90 ? 9.893 -7.393 -10.752 1.00 91.81 90 GLY A N 1
ATOM 696 C CA . GLY A 1 90 ? 10.333 -8.229 -11.869 1.00 91.81 90 GLY A C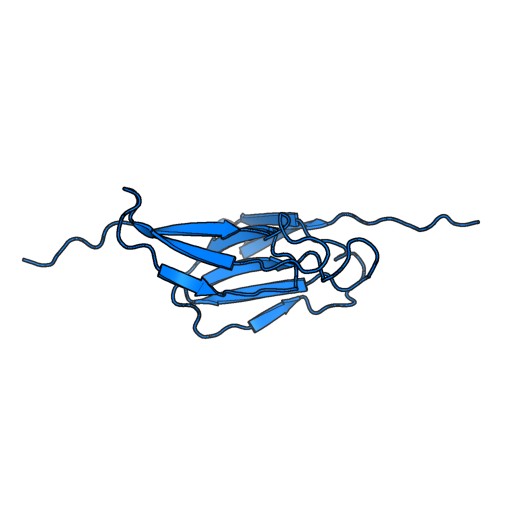A 1
ATOM 697 C C . GLY A 1 90 ? 9.328 -9.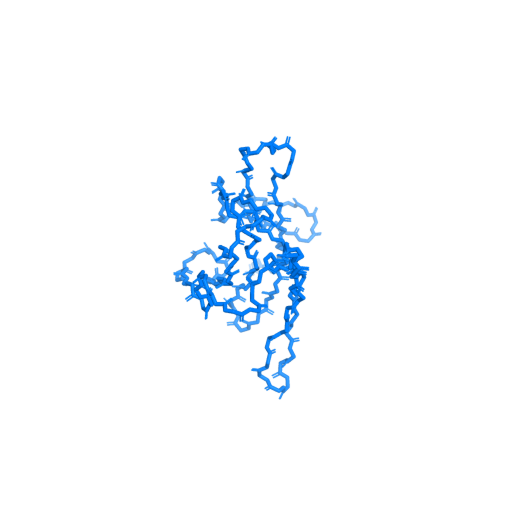29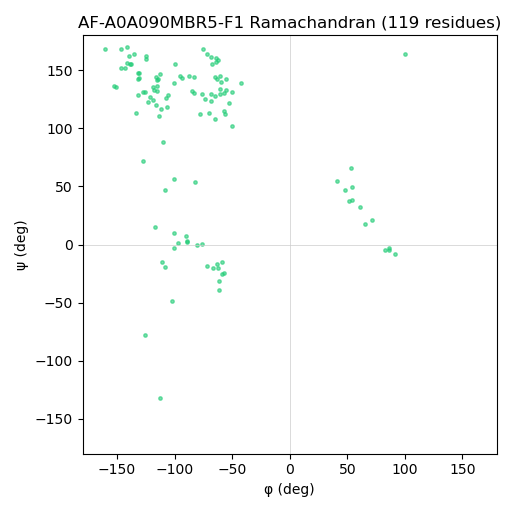8 -12.312 1.00 91.81 90 GLY A C 1
ATOM 698 O O . GLY A 1 90 ? 9.562 -9.961 -13.325 1.00 91.81 90 GLY A O 1
ATOM 699 N N . ILE A 1 91 ? 8.193 -9.459 -11.625 1.00 92.31 91 ILE A N 1
ATOM 700 C CA . ILE A 1 91 ? 7.163 -10.426 -12.021 1.00 92.31 91 ILE A CA 1
ATOM 701 C C . ILE A 1 91 ? 6.495 -9.990 -13.333 1.00 92.31 91 ILE A C 1
ATOM 703 O O . ILE A 1 91 ? 5.933 -8.901 -13.457 1.00 92.31 91 ILE A O 1
ATOM 707 N N . ILE A 1 92 ? 6.535 -10.876 -14.332 1.00 86.38 92 ILE A N 1
ATOM 708 C CA . ILE A 1 92 ? 5.906 -10.653 -15.639 1.00 86.38 92 ILE A CA 1
ATOM 709 C C . ILE A 1 92 ? 4.410 -10.375 -15.449 1.00 86.38 92 ILE A C 1
ATOM 711 O O . ILE A 1 92 ? 3.709 -11.112 -14.759 1.00 86.38 92 ILE A O 1
ATOM 715 N N . GLY A 1 93 ? 3.922 -9.305 -16.080 1.00 83.94 93 GLY A N 1
ATOM 716 C CA . GLY A 1 93 ? 2.522 -8.882 -15.990 1.00 83.94 93 GLY A CA 1
ATOM 717 C C . GLY A 1 93 ? 2.187 -7.976 -14.800 1.00 83.94 93 GLY A C 1
ATOM 718 O O . GLY A 1 93 ? 1.065 -7.484 -14.743 1.00 83.94 93 GLY A O 1
ATOM 719 N N . VAL A 1 94 ? 3.138 -7.686 -13.901 1.00 89.88 94 VAL A N 1
ATOM 720 C CA . VAL A 1 94 ? 2.948 -6.787 -12.740 1.00 89.88 94 VAL A CA 1
ATOM 721 C C . VAL A 1 94 ? 3.692 -5.464 -12.956 1.00 89.88 94 VAL A C 1
ATOM 723 O O . VAL A 1 94 ? 4.429 -4.971 -12.110 1.00 89.88 94 VAL A O 1
ATOM 726 N N . HIS A 1 95 ? 3.521 -4.880 -14.142 1.00 91.25 95 HIS A N 1
ATOM 727 C CA . HIS A 1 95 ? 4.091 -3.570 -14.457 1.00 91.25 95 HIS A CA 1
ATOM 728 C C . HIS A 1 95 ? 3.148 -2.473 -13.977 1.00 91.25 95 HIS A C 1
ATOM 730 O O . HIS A 1 95 ? 1.946 -2.519 -14.250 1.00 91.25 95 HIS A O 1
ATOM 736 N N . THR A 1 96 ? 3.705 -1.484 -13.277 1.00 93.44 96 THR A N 1
ATOM 737 C CA . THR A 1 96 ? 2.981 -0.314 -12.760 1.00 93.44 96 THR A CA 1
ATOM 738 C C . THR A 1 96 ? 1.598 -0.655 -12.168 1.00 93.44 96 THR A C 1
ATOM 740 O O . THR A 1 96 ? 0.586 -0.109 -12.618 1.00 93.44 96 THR A O 1
ATOM 743 N N . PRO A 1 97 ? 1.504 -1.592 -11.200 1.00 95.69 97 PRO A N 1
ATOM 744 C CA . PRO A 1 97 ? 0.221 -1.984 -10.629 1.00 95.69 97 PRO A CA 1
ATOM 745 C C . PRO A 1 97 ? -0.467 -0.775 -9.977 1.00 95.69 97 PRO A C 1
ATOM 747 O O . PRO A 1 97 ? 0.158 -0.006 -9.249 1.00 95.69 97 PRO A O 1
ATOM 750 N N . LYS A 1 98 ? -1.761 -0.611 -10.259 1.00 94.25 98 LYS A N 1
ATOM 751 C CA . LYS A 1 98 ? -2.611 0.516 -9.850 1.00 94.25 98 LYS A CA 1
ATOM 752 C C . LYS A 1 98 ? -3.674 0.061 -8.853 1.00 94.25 98 LYS A C 1
ATOM 754 O O . LYS A 1 98 ? -3.363 -0.650 -7.903 1.00 94.25 98 LYS A O 1
ATOM 759 N N . GLN A 1 99 ? -4.936 0.435 -9.062 1.00 96.25 99 GLN A N 1
ATOM 760 C CA . GLN A 1 99 ? -6.045 0.097 -8.179 1.00 96.25 99 GLN A CA 1
ATOM 761 C C . GLN A 1 99 ? -6.091 -1.403 -7.845 1.00 96.25 99 GLN A C 1
ATOM 763 O O . GLN A 1 99 ? -6.050 -2.257 -8.735 1.00 96.25 99 GLN A O 1
ATOM 768 N N . ILE A 1 100 ? -6.228 -1.700 -6.552 1.00 97.06 100 ILE A N 1
ATOM 769 C CA . ILE A 1 100 ? -6.352 -3.044 -5.984 1.00 97.06 100 ILE A CA 1
ATOM 770 C C . ILE A 1 100 ? -7.722 -3.208 -5.324 1.00 97.06 100 ILE A C 1
ATOM 772 O O . ILE A 1 100 ? -8.266 -2.269 -4.743 1.00 97.06 100 ILE A O 1
ATOM 776 N N . THR A 1 101 ? -8.299 -4.400 -5.420 1.00 96.94 101 THR A N 1
ATOM 777 C CA . THR A 1 101 ? -9.548 -4.765 -4.752 1.00 96.94 101 THR A CA 1
ATOM 778 C C . THR A 1 101 ? -9.489 -6.198 -4.245 1.00 96.94 101 THR A C 1
ATOM 780 O O . THR A 1 101 ? -8.726 -7.030 -4.741 1.00 96.94 101 THR A O 1
ATOM 783 N N . ILE A 1 102 ? -10.305 -6.497 -3.243 1.00 95.25 102 ILE A N 1
ATOM 784 C CA . ILE A 1 102 ? -10.356 -7.802 -2.590 1.00 95.25 102 ILE A CA 1
ATOM 785 C C . ILE A 1 102 ? -11.732 -8.401 -2.855 1.00 95.25 102 ILE A C 1
ATOM 787 O O . ILE A 1 102 ? -12.751 -7.725 -2.736 1.00 95.25 102 ILE A O 1
ATOM 791 N N . ALA A 1 103 ? -11.760 -9.688 -3.187 1.00 94.81 103 ALA A N 1
ATOM 792 C CA . ALA A 1 103 ? -12.959 -10.506 -3.284 1.00 94.81 103 ALA A CA 1
ATOM 793 C C . ALA A 1 103 ? -12.956 -11.523 -2.125 1.00 94.81 103 ALA A C 1
ATOM 795 O O . ALA A 1 103 ? -12.461 -12.645 -2.294 1.00 94.81 103 ALA A O 1
ATOM 796 N N . PRO A 1 104 ? -13.499 -11.162 -0.939 1.00 89.94 104 PRO A N 1
ATOM 797 C CA . PRO A 1 104 ? -13.337 -11.950 0.284 1.00 89.94 104 PRO A CA 1
ATOM 798 C C . PRO A 1 104 ? -13.921 -13.357 0.178 1.00 89.94 104 PRO A C 1
ATOM 800 O O . PRO A 1 104 ? -13.308 -14.316 0.629 1.00 89.94 104 PRO A O 1
ATOM 803 N N . LYS A 1 105 ? -15.083 -13.497 -0.477 1.00 91.56 105 LYS A N 1
ATOM 804 C CA . LYS A 1 105 ? -15.771 -14.790 -0.630 1.00 91.56 105 LYS A CA 1
ATOM 805 C C . LYS A 1 105 ? -14.944 -15.820 -1.401 1.00 91.56 105 LYS A C 1
ATOM 807 O O . LYS A 1 105 ? -15.073 -17.008 -1.146 1.00 91.56 105 LYS A O 1
ATOM 812 N N . SER A 1 106 ? -14.121 -15.365 -2.344 1.00 91.62 106 SER A N 1
ATOM 813 C CA . SER A 1 106 ? -13.249 -16.228 -3.145 1.00 91.62 106 SER A CA 1
ATOM 814 C C . SER A 1 106 ? -11.800 -16.247 -2.659 1.00 91.62 106 SER A C 1
ATOM 816 O O . SER A 1 106 ? -10.990 -16.934 -3.270 1.00 91.62 106 SER A O 1
ATOM 818 N N . GLY A 1 107 ? -11.452 -15.466 -1.628 1.00 88.69 107 GLY A N 1
ATOM 819 C CA . GLY A 1 107 ? -10.073 -15.329 -1.151 1.00 88.69 107 GLY A CA 1
ATOM 820 C C . GLY A 1 107 ? -9.108 -14.772 -2.203 1.00 88.69 107 GLY A C 1
ATOM 821 O O . GLY A 1 107 ? -7.947 -15.167 -2.231 1.00 88.69 107 GLY A O 1
ATOM 822 N N . LYS A 1 108 ? -9.585 -13.900 -3.104 1.00 92.62 108 LYS A N 1
ATOM 823 C CA . LYS A 1 108 ? -8.786 -13.364 -4.221 1.00 92.62 108 LYS A CA 1
ATOM 824 C C . LYS A 1 108 ? -8.522 -11.875 -4.054 1.00 92.62 108 LYS A C 1
ATOM 826 O O . LYS A 1 108 ? -9.385 -11.143 -3.571 1.00 92.62 108 LYS A O 1
ATOM 831 N N . ILE A 1 109 ? -7.355 -11.440 -4.514 1.00 93.25 109 ILE A N 1
ATOM 832 C CA . ILE A 1 109 ? -6.979 -10.035 -4.654 1.00 93.25 109 ILE A CA 1
ATOM 833 C C . ILE A 1 109 ? -6.786 -9.768 -6.148 1.00 93.25 109 ILE A C 1
ATOM 835 O O . ILE A 1 109 ? -6.140 -10.555 -6.837 1.00 93.25 109 ILE A O 1
ATOM 839 N N . TYR A 1 110 ? -7.371 -8.685 -6.646 1.00 94.62 110 TYR A N 1
ATOM 840 C CA . TYR A 1 110 ? -7.277 -8.260 -8.039 1.00 94.62 110 TYR A CA 1
ATOM 841 C C . TYR A 1 110 ? -6.615 -6.890 -8.091 1.00 94.62 110 TYR A C 1
ATOM 843 O O . TYR A 1 110 ? -6.992 -6.007 -7.324 1.00 94.62 110 TYR A O 1
ATOM 851 N N . CYS A 1 111 ? -5.669 -6.694 -9.003 1.00 94.31 111 CYS A N 1
ATOM 852 C CA . CYS A 1 111 ? -5.101 -5.381 -9.288 1.00 94.31 111 CYS A CA 1
ATOM 853 C C . CYS A 1 111 ? -5.088 -5.127 -10.795 1.00 94.31 111 CYS A C 1
ATOM 855 O O . CYS A 1 111 ? -4.955 -6.058 -11.592 1.00 94.31 111 CYS A O 1
ATOM 857 N N . ALA A 1 112 ? -5.250 -3.866 -11.181 1.00 92.31 112 ALA A N 1
ATOM 858 C CA . ALA A 1 112 ? -5.018 -3.440 -12.552 1.00 92.31 112 ALA A CA 1
ATOM 859 C C . ALA A 1 1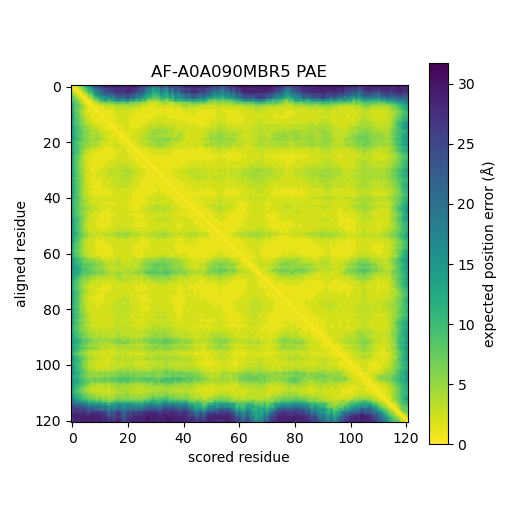12 ? -3.520 -3.183 -12.744 1.00 92.31 112 ALA A C 1
ATOM 861 O O . ALA A 1 112 ? -2.926 -2.461 -11.951 1.00 92.31 112 ALA A O 1
ATOM 862 N N . CYS A 1 113 ? -2.920 -3.744 -13.789 1.00 88.75 113 CYS A N 1
ATOM 863 C CA . CYS A 1 113 ? -1.537 -3.461 -14.173 1.00 88.75 113 CYS A CA 1
ATOM 864 C C . CYS A 1 113 ? -1.533 -2.788 -15.542 1.00 88.75 113 CYS A C 1
ATOM 866 O O . CYS A 1 113 ? -2.336 -3.147 -16.406 1.00 88.75 113 CYS A O 1
ATOM 868 N N . PHE A 1 114 ? -0.646 -1.816 -15.740 1.00 83.00 114 PHE A N 1
ATOM 869 C CA . PHE A 1 114 ? -0.439 -1.215 -17.050 1.00 83.00 114 PHE A CA 1
ATOM 870 C C . PHE A 1 114 ? 0.889 -1.711 -17.609 1.00 83.00 114 PHE A C 1
ATOM 872 O O . PHE A 1 114 ? 1.953 -1.495 -17.031 1.00 83.00 114 PHE A O 1
ATOM 879 N N . TYR A 1 115 ? 0.809 -2.403 -18.738 1.00 71.69 115 TYR A N 1
ATOM 880 C CA . TYR A 1 115 ? 1.973 -2.874 -19.463 1.00 71.69 115 TYR A CA 1
ATOM 881 C C . TYR A 1 115 ? 2.157 -2.001 -20.703 1.00 71.69 115 TYR A C 1
ATOM 883 O O . TYR A 1 115 ? 1.221 -1.819 -21.481 1.00 71.69 115 TYR A O 1
ATOM 891 N N . TRP A 1 116 ? 3.365 -1.478 -20.892 1.00 61.72 116 TRP A N 1
ATOM 892 C CA . TRP A 1 116 ? 3.769 -0.835 -22.135 1.00 61.72 116 TRP A CA 1
ATOM 893 C C . TRP A 1 116 ? 4.858 -1.686 -22.787 1.00 61.72 116 TRP A C 1
ATOM 895 O O . TRP A 1 116 ? 5.975 -1.745 -22.274 1.00 61.72 116 TRP A O 1
ATOM 905 N N . GLU A 1 117 ? 4.554 -2.337 -23.914 1.00 57.81 117 GLU A N 1
ATOM 906 C CA . GLU A 1 117 ? 5.617 -2.832 -24.794 1.00 57.81 117 GLU A CA 1
ATOM 907 C C . GLU A 1 117 ? 6.248 -1.593 -25.428 1.00 57.81 117 GLU A C 1
ATOM 909 O O . GLU A 1 117 ? 5.611 -0.884 -26.210 1.00 57.81 117 GLU A O 1
ATOM 914 N N . HIS A 1 118 ? 7.512 -1.306 -25.104 1.00 55.72 118 HIS A N 1
ATOM 915 C CA . HIS A 1 118 ? 8.329 -0.600 -26.082 1.00 55.72 118 HIS A CA 1
ATOM 916 C C . HIS A 1 118 ? 8.301 -1.466 -27.338 1.00 55.72 118 HIS A C 1
ATOM 918 O O . HIS A 1 118 ? 8.699 -2.625 -27.276 1.00 55.72 118 HIS A O 1
ATOM 924 N N . GLY A 1 119 ? 7.704 -0.918 -28.400 1.00 44.84 119 GLY A N 1
ATOM 925 C CA . GLY A 1 119 ? 7.257 -1.667 -29.562 1.00 44.84 119 GLY A CA 1
ATOM 926 C C . GLY A 1 119 ? 8.239 -2.734 -30.025 1.00 44.84 119 GLY A C 1
ATOM 927 O O . GLY A 1 119 ? 9.443 -2.496 -30.100 1.00 44.84 119 GLY A O 1
ATOM 928 N N . ALA A 1 120 ? 7.683 -3.887 -30.391 1.00 38.16 120 ALA A N 1
ATOM 929 C CA . ALA A 1 120 ? 8.274 -4.717 -31.421 1.00 38.16 120 ALA A CA 1
ATOM 930 C C . ALA A 1 120 ? 8.566 -3.823 -32.641 1.00 38.16 120 ALA A C 1
ATOM 932 O O . ALA A 1 120 ? 7.657 -3.425 -33.372 1.00 38.16 120 ALA A O 1
ATOM 933 N N . GLY A 1 121 ? 9.833 -3.452 -32.783 1.00 37.19 121 GLY A N 1
ATOM 934 C CA . GLY A 1 121 ? 10.437 -2.810 -33.938 1.00 37.19 121 GLY A CA 1
ATOM 935 C C . GLY A 1 121 ? 11.711 -3.559 -34.267 1.00 37.19 121 GLY A C 1
ATOM 936 O O . GLY A 1 121 ? 12.455 -3.871 -33.310 1.00 37.19 121 GLY A O 1
#

pLDDT: mean 90.81, std 13.38, range [37.19, 98.75]

Mean predicted aligned error: 5.06 Å